Protein AF-A0A143PW27-F1 (afdb_monomer)

Secondary structure (DSSP, 8-state):
----HHHHHHHHHHHHHHHHHHHT-SSPPP-STT-B-BSTTSB-HHHHHHHHHHHHHHHHHHH------SSS-----BHHHHHHHHHHHHT-

Sequence (92 aa):
MPTTKEQCTNLVYECLDAMNELLVRDTPLGKAPDTVLIGDGGLDSLALVNFIGMLEDSLDARLHCNVVLADEDVPFATVGELVDLIHRHVAQ

Mean predicted aligned error: 5.79 Å

Nearest PDB structures (foldseek):
  6kgx-assembly1_G5  TM=3.870E-01  e=8.377E+00  Porphyridium purpureum

Structure (mmCIF, N/CA/C/O backbone):
data_AF-A0A143PW27-F1
#
_entry.id   AF-A0A143PW27-F1
#
loop_
_atom_site.group_PDB
_atom_site.id
_atom_site.type_symbol
_atom_site.label_atom_id
_atom_site.label_alt_id
_atom_site.label_comp_id
_atom_site.label_asym_id
_atom_site.label_entity_id
_atom_site.label_seq_id
_atom_site.pdbx_PDB_ins_code
_atom_site.Cartn_x
_atom_site.Cartn_y
_atom_site.Cartn_z
_atom_site.occupancy
_atom_site.B_iso_or_equiv
_atom_site.auth_seq_id
_atom_site.auth_comp_id
_atom_site.auth_asym_id
_atom_site.auth_atom_id
_atom_site.pdbx_PDB_model_num
ATOM 1 N N . MET A 1 1 ? -17.677 1.768 15.471 1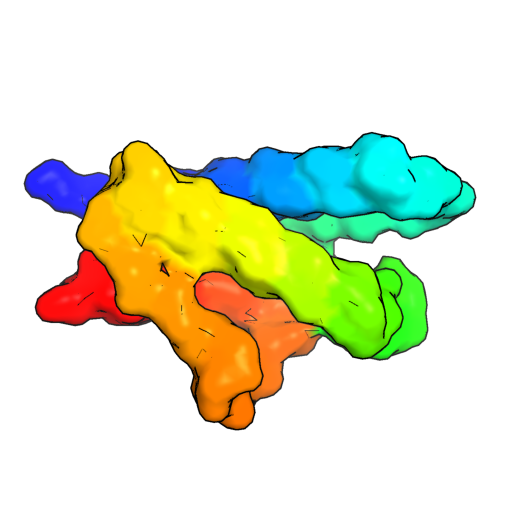.00 42.41 1 MET A N 1
ATOM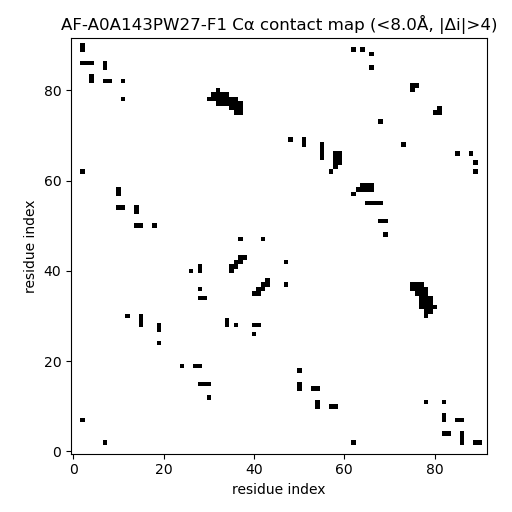 2 C CA . MET A 1 1 ? -17.814 1.855 14.000 1.00 42.41 1 MET A CA 1
ATOM 3 C C . MET A 1 1 ? -17.022 0.687 13.450 1.00 42.41 1 MET A C 1
ATOM 5 O O . MET A 1 1 ? -15.916 0.519 13.945 1.00 42.41 1 MET A O 1
ATOM 9 N N . PRO A 1 2 ? -17.561 -0.184 12.584 1.00 47.44 2 PRO A N 1
ATOM 10 C CA . PRO A 1 2 ? -16.773 -1.308 12.109 1.00 47.44 2 PRO A CA 1
ATOM 11 C C . PRO A 1 2 ? -15.704 -0.747 11.172 1.00 47.44 2 PRO A C 1
ATOM 13 O O . PRO A 1 2 ? -16.013 -0.286 10.075 1.00 47.44 2 PRO A O 1
ATOM 16 N N . THR A 1 3 ? -14.460 -0.738 11.634 1.00 57.03 3 THR A N 1
ATOM 17 C CA . THR A 1 3 ? -13.259 -0.583 10.817 1.00 57.03 3 THR A CA 1
ATOM 18 C C . THR A 1 3 ? -13.227 -1.761 9.853 1.00 57.03 3 THR A C 1
ATOM 20 O O . THR A 1 3 ? -12.723 -2.841 10.138 1.00 57.03 3 THR A O 1
ATOM 23 N N . THR A 1 4 ? -13.951 -1.605 8.747 1.00 75.06 4 THR A N 1
ATOM 24 C CA . THR A 1 4 ? -14.292 -2.723 7.870 1.00 75.06 4 THR A CA 1
ATOM 25 C C . THR A 1 4 ? -13.107 -2.959 6.946 1.00 75.06 4 THR A C 1
ATOM 27 O O . THR A 1 4 ? -12.534 -1.997 6.435 1.00 75.06 4 THR A O 1
ATOM 30 N N . LYS A 1 5 ? -12.752 -4.221 6.684 1.00 82.38 5 LYS A N 1
ATOM 31 C CA . LYS A 1 5 ? -11.718 -4.623 5.707 1.00 82.38 5 LYS A CA 1
ATOM 32 C C . LYS A 1 5 ? -11.801 -3.850 4.379 1.00 82.38 5 LYS A C 1
ATOM 34 O O . LYS A 1 5 ? -10.782 -3.561 3.762 1.00 82.38 5 LYS A O 1
ATOM 39 N N . GLU A 1 6 ? -13.006 -3.449 3.979 1.00 84.50 6 GLU A N 1
ATOM 40 C CA . GLU A 1 6 ? -13.272 -2.590 2.822 1.00 84.50 6 GLU A CA 1
ATOM 41 C C . GLU A 1 6 ? -12.595 -1.206 2.904 1.00 84.50 6 GLU A C 1
ATOM 43 O O . GLU A 1 6 ? -12.001 -0.761 1.927 1.00 84.50 6 GLU A O 1
ATOM 48 N N . GLN A 1 7 ? -12.589 -0.549 4.070 1.00 85.62 7 GLN A N 1
ATOM 49 C CA . GLN A 1 7 ? -11.887 0.727 4.259 1.00 85.62 7 GLN A CA 1
ATOM 50 C C . GLN A 1 7 ? -10.372 0.560 4.132 1.00 85.62 7 GLN A C 1
ATOM 52 O O . GLN A 1 7 ? -9.728 1.370 3.474 1.00 85.62 7 GLN A O 1
ATOM 57 N N . CYS A 1 8 ? -9.818 -0.514 4.706 1.00 86.81 8 CYS A N 1
ATOM 58 C CA . CYS A 1 8 ? -8.396 -0.839 4.561 1.00 86.81 8 CYS A CA 1
ATOM 59 C C . CYS A 1 8 ? -8.048 -1.113 3.090 1.00 86.81 8 CYS A C 1
ATOM 61 O O . CYS A 1 8 ? -7.041 -0.625 2.590 1.00 86.81 8 CYS A O 1
ATOM 63 N N . THR A 1 9 ? -8.921 -1.836 2.381 1.00 89.38 9 THR A N 1
ATOM 64 C CA . THR A 1 9 ? -8.758 -2.141 0.950 1.00 89.38 9 THR A CA 1
ATOM 65 C C . THR A 1 9 ? -8.727 -0.868 0.110 1.00 89.38 9 THR A C 1
ATOM 67 O O . THR A 1 9 ? -7.799 -0.673 -0.670 1.00 89.38 9 THR A O 1
ATOM 70 N N . ASN A 1 10 ? -9.706 0.020 0.300 1.00 89.38 10 ASN A N 1
ATOM 71 C CA . ASN A 1 10 ? -9.778 1.281 -0.437 1.00 89.38 10 ASN A CA 1
ATOM 72 C C . ASN A 1 10 ? -8.544 2.153 -0.185 1.00 89.38 10 ASN A C 1
ATOM 74 O O . ASN A 1 10 ? -7.981 2.700 -1.126 1.00 89.38 10 ASN A O 1
ATOM 78 N N . LEU A 1 11 ? -8.087 2.221 1.066 1.00 89.69 11 LEU A N 1
ATOM 79 C CA . LEU A 1 11 ? -6.931 3.024 1.452 1.00 89.69 11 LEU A CA 1
ATOM 80 C C . LEU A 1 11 ? -5.637 2.486 0.819 1.00 89.69 11 LEU A C 1
ATOM 82 O O . LEU A 1 11 ? -4.878 3.255 0.237 1.00 89.69 11 LEU A O 1
ATOM 86 N N . VAL A 1 12 ? -5.439 1.162 0.810 1.00 89.69 12 VAL A N 1
ATOM 87 C CA . VAL A 1 12 ? -4.328 0.529 0.079 1.00 89.69 12 VAL A CA 1
ATOM 88 C C . VAL A 1 12 ? -4.408 0.832 -1.420 1.00 89.69 12 VAL A C 1
ATOM 90 O O . VAL A 1 12 ? -3.394 1.160 -2.030 1.00 89.69 12 VAL A O 1
ATOM 93 N N . TYR A 1 13 ? -5.594 0.761 -2.028 1.00 91.00 13 TYR A N 1
ATOM 94 C CA . TYR A 1 13 ? -5.768 1.048 -3.456 1.00 91.00 13 TYR A CA 1
ATOM 95 C C . TYR A 1 13 ? -5.453 2.500 -3.810 1.00 91.00 13 TYR A C 1
ATOM 97 O O . TYR A 1 13 ? -4.817 2.740 -4.834 1.00 91.00 13 TYR A O 1
ATOM 105 N N . GLU A 1 14 ? -5.855 3.447 -2.965 1.00 90.88 14 GLU A N 1
ATOM 106 C CA . GLU A 1 14 ? -5.519 4.863 -3.131 1.00 90.88 14 GLU A CA 1
ATOM 107 C C . GLU A 1 14 ? -4.010 5.100 -3.023 1.00 90.88 14 GLU A C 1
ATOM 109 O O . GLU A 1 14 ? -3.442 5.799 -3.861 1.00 90.88 14 GLU A O 1
ATOM 114 N N . CYS A 1 15 ? -3.333 4.469 -2.060 1.00 89.56 15 CYS A N 1
ATOM 115 C CA . CYS A 1 15 ? -1.875 4.548 -1.968 1.00 89.56 15 CYS A CA 1
ATOM 116 C C . CYS A 1 15 ? -1.196 3.948 -3.210 1.00 89.56 15 CYS A C 1
ATOM 118 O O . CYS A 1 15 ? -0.207 4.493 -3.694 1.00 89.56 15 CYS A O 1
ATOM 120 N N . LEU A 1 16 ? -1.727 2.856 -3.771 1.00 88.62 16 LEU A N 1
ATOM 121 C CA . LEU A 1 16 ? -1.201 2.269 -5.009 1.00 88.62 16 LEU A CA 1
ATOM 122 C C . LEU A 1 16 ? -1.412 3.176 -6.228 1.00 88.62 16 LEU A C 1
ATOM 124 O O . LEU A 1 16 ? -0.509 3.275 -7.060 1.00 88.62 16 LEU A O 1
ATOM 128 N N . ASP A 1 17 ? -2.559 3.854 -6.343 1.00 88.88 17 ASP A N 1
ATOM 129 C CA . ASP A 1 17 ? -2.767 4.897 -7.363 1.00 88.88 17 ASP A CA 1
ATOM 130 C C . ASP A 1 17 ? -1.736 6.012 -7.225 1.00 88.88 17 ASP A C 1
ATOM 132 O O . ASP A 1 17 ? -1.046 6.330 -8.192 1.00 88.88 17 ASP A O 1
ATOM 136 N N . ALA A 1 18 ? -1.580 6.547 -6.0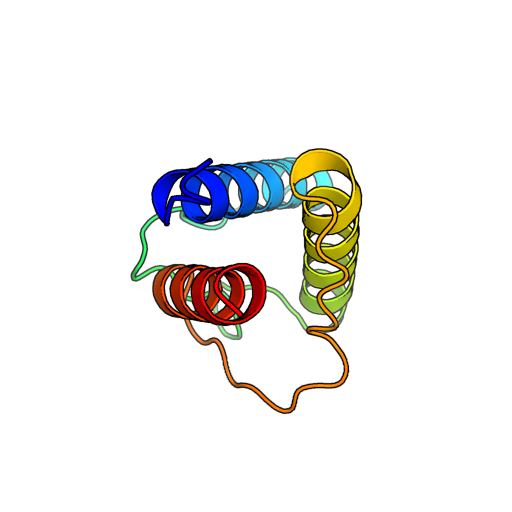15 1.00 88.44 18 ALA A N 1
ATOM 137 C CA . ALA A 1 18 ? -0.635 7.621 -5.753 1.00 88.44 18 ALA A CA 1
ATOM 138 C C . ALA A 1 18 ? 0.805 7.198 -6.086 1.00 88.44 18 ALA A C 1
ATOM 140 O O . ALA A 1 18 ? 1.554 7.970 -6.681 1.00 88.44 18 ALA A O 1
ATOM 141 N N . MET A 1 19 ? 1.193 5.954 -5.789 1.00 87.00 19 MET A N 1
ATOM 142 C CA . MET A 1 19 ? 2.493 5.412 -6.197 1.00 87.00 19 MET A CA 1
ATOM 143 C C . MET A 1 19 ? 2.635 5.298 -7.716 1.00 87.00 19 MET A C 1
ATOM 145 O O . MET A 1 19 ? 3.705 5.595 -8.247 1.00 87.00 19 MET A O 1
ATOM 149 N N . ASN A 1 20 ? 1.586 4.880 -8.424 1.00 87.19 20 ASN A N 1
ATOM 150 C CA . ASN A 1 20 ? 1.600 4.811 -9.885 1.00 87.19 20 ASN A CA 1
ATOM 151 C C . ASN A 1 20 ? 1.743 6.199 -10.523 1.00 87.19 20 ASN A C 1
ATOM 153 O O . ASN A 1 20 ? 2.478 6.337 -11.502 1.00 87.19 20 ASN A O 1
ATOM 157 N N . GLU A 1 21 ? 1.099 7.220 -9.953 1.00 86.19 21 GLU A N 1
ATOM 158 C CA . GLU A 1 21 ? 1.252 8.614 -10.380 1.00 86.19 21 GLU A CA 1
ATOM 159 C C . GLU A 1 21 ? 2.650 9.165 -10.060 1.00 86.19 21 GLU A C 1
ATOM 161 O O . GLU A 1 21 ? 3.266 9.806 -10.911 1.00 86.19 21 GLU A O 1
ATOM 166 N N . LEU A 1 22 ? 3.182 8.884 -8.865 1.00 82.19 22 LEU A N 1
ATOM 167 C CA . LEU A 1 22 ? 4.494 9.372 -8.421 1.00 82.19 22 LEU A CA 1
ATOM 168 C C . LEU A 1 22 ? 5.660 8.741 -9.182 1.00 82.19 22 LEU A C 1
ATOM 170 O O . LEU A 1 22 ? 6.626 9.427 -9.514 1.00 82.19 22 LEU A O 1
ATOM 174 N N . LEU A 1 23 ? 5.603 7.433 -9.426 1.00 78.31 23 LEU A N 1
ATOM 175 C CA . LEU A 1 23 ? 6.702 6.693 -10.042 1.00 78.31 23 LEU A CA 1
ATOM 176 C C . LEU A 1 23 ? 6.682 6.750 -11.575 1.00 78.31 23 LEU A C 1
ATOM 178 O O . LEU A 1 23 ? 7.633 6.267 -12.184 1.00 78.31 23 LEU A O 1
ATOM 182 N N . VAL A 1 24 ? 5.623 7.305 -12.189 1.00 75.19 24 VAL A N 1
ATOM 183 C CA . VAL A 1 24 ? 5.421 7.378 -13.652 1.00 75.19 24 VAL A CA 1
ATOM 184 C C . VAL A 1 24 ? 5.825 6.059 -14.319 1.00 75.19 24 VAL A C 1
ATOM 186 O O . VAL A 1 24 ? 6.655 6.008 -15.226 1.00 75.19 24 VAL A O 1
ATOM 189 N N . ARG A 1 25 ? 5.313 4.946 -13.787 1.00 69.31 25 ARG A N 1
ATOM 190 C CA . ARG A 1 25 ? 5.760 3.619 -14.215 1.00 69.31 25 ARG A CA 1
ATOM 191 C C . ARG A 1 25 ? 5.231 3.314 -15.609 1.00 69.31 25 ARG A C 1
ATOM 193 O O . ARG A 1 25 ? 4.028 3.394 -15.836 1.00 69.31 25 ARG A O 1
ATOM 200 N N . ASP A 1 26 ? 6.107 2.824 -16.487 1.00 66.44 2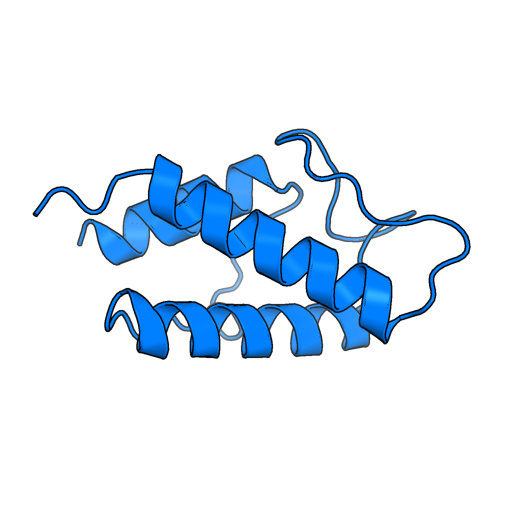6 ASP A N 1
ATOM 201 C CA . ASP A 1 26 ? 5.705 2.206 -17.761 1.00 66.44 26 ASP A CA 1
ATOM 202 C C . ASP A 1 26 ? 4.721 1.044 -17.546 1.00 66.44 26 ASP A C 1
ATOM 204 O O . ASP A 1 26 ? 3.872 0.763 -18.388 1.00 66.44 26 ASP A O 1
ATOM 208 N 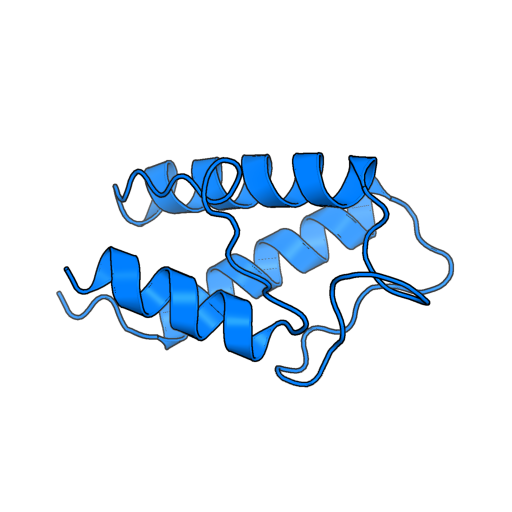N . THR A 1 27 ? 4.817 0.362 -16.398 1.00 72.12 27 THR A N 1
ATOM 209 C CA . THR A 1 27 ? 3.859 -0.664 -15.970 1.00 72.12 27 THR A CA 1
ATOM 210 C C . THR A 1 27 ? 3.327 -0.332 -14.575 1.00 72.12 27 THR A C 1
ATOM 212 O O . THR A 1 27 ? 4.069 -0.494 -13.597 1.00 72.12 27 THR A O 1
ATOM 215 N N . PRO A 1 28 ? 2.076 0.148 -14.459 1.00 78.88 28 PRO A N 1
ATOM 216 C CA . PRO A 1 28 ? 1.474 0.464 -13.171 1.00 78.88 28 PRO A CA 1
ATOM 217 C C . PRO A 1 28 ? 1.235 -0.802 -12.341 1.00 78.88 28 PRO A C 1
ATOM 219 O O . PRO A 1 28 ? 0.931 -1.871 -12.875 1.00 78.88 28 PRO A O 1
ATOM 222 N N . LEU A 1 29 ? 1.345 -0.666 -11.021 1.00 82.75 29 LEU A N 1
ATOM 223 C CA . LEU A 1 29 ? 0.969 -1.696 -10.060 1.00 82.75 29 LEU A CA 1
ATOM 224 C C . LEU A 1 29 ? -0.524 -1.994 -10.182 1.00 82.75 29 LEU A C 1
ATOM 226 O O . LEU A 1 29 ? -1.363 -1.087 -10.178 1.00 82.75 29 LEU A O 1
ATOM 230 N N . GLY A 1 30 ? -0.847 -3.282 -10.263 1.00 82.81 30 GLY A N 1
ATOM 231 C CA . GLY A 1 30 ? -2.218 -3.757 -10.156 1.00 82.81 30 GLY A CA 1
ATOM 232 C C . GLY A 1 30 ? -2.804 -3.488 -8.768 1.00 82.81 30 GLY A C 1
ATOM 233 O O . GLY A 1 30 ? -2.097 -3.414 -7.766 1.00 82.81 30 GLY A O 1
ATOM 234 N N . LYS A 1 31 ? -4.130 -3.369 -8.708 1.00 84.25 31 LYS A N 1
ATOM 235 C CA . LYS A 1 31 ? -4.884 -3.262 -7.446 1.00 84.25 31 LYS A CA 1
ATOM 236 C C . LYS A 1 31 ? -5.547 -4.584 -7.061 1.00 84.25 31 LYS A C 1
ATOM 238 O O . LYS A 1 31 ? -6.267 -4.656 -6.076 1.00 84.25 31 LYS A O 1
ATOM 243 N N . ALA A 1 32 ? -5.355 -5.645 -7.845 1.00 85.00 32 ALA A N 1
ATOM 244 C CA . ALA A 1 32 ? -5.948 -6.937 -7.520 1.00 85.00 32 ALA A CA 1
ATOM 245 C C . ALA A 1 32 ? -5.317 -7.485 -6.227 1.00 85.00 32 ALA A C 1
ATOM 247 O O . ALA A 1 32 ? -4.115 -7.294 -6.043 1.00 85.00 32 ALA A O 1
ATOM 248 N N . PRO A 1 33 ? -6.074 -8.170 -5.355 1.00 84.62 33 PRO A N 1
ATOM 249 C CA . PRO A 1 33 ? -5.537 -8.755 -4.125 1.00 84.62 33 PRO A CA 1
ATOM 250 C C . PRO A 1 33 ? -4.366 -9.713 -4.388 1.00 84.62 33 PRO A C 1
ATOM 252 O O . PRO A 1 33 ? -3.431 -9.742 -3.600 1.00 84.62 33 PRO A O 1
ATOM 255 N N . ASP A 1 34 ? -4.362 -10.410 -5.525 1.00 85.00 34 ASP A N 1
ATOM 256 C CA . ASP A 1 34 ? -3.276 -11.298 -5.963 1.00 85.00 34 ASP A CA 1
ATOM 257 C C . ASP A 1 34 ? -2.076 -10.556 -6.587 1.00 85.00 34 ASP A C 1
ATOM 259 O O . ASP A 1 34 ? -1.130 -11.181 -7.066 1.00 85.00 34 ASP A O 1
ATOM 263 N N . THR A 1 35 ? -2.112 -9.219 -6.638 1.00 86.56 35 THR A N 1
ATOM 264 C CA . THR A 1 35 ? -1.030 -8.422 -7.225 1.00 86.56 35 THR A CA 1
ATOM 265 C C . THR A 1 35 ? 0.181 -8.470 -6.314 1.00 86.56 35 THR A C 1
ATOM 267 O O . THR A 1 35 ? 0.084 -8.138 -5.133 1.00 86.56 35 THR A O 1
ATOM 270 N N . VAL A 1 36 ? 1.327 -8.824 -6.890 1.00 84.81 36 VAL A N 1
ATOM 271 C CA . VAL A 1 36 ? 2.614 -8.839 -6.201 1.00 84.81 36 VAL A CA 1
ATOM 272 C C . VAL A 1 36 ? 3.108 -7.407 -5.999 1.00 84.81 36 VAL A C 1
ATOM 274 O O . VAL A 1 36 ? 3.241 -6.646 -6.957 1.00 84.81 36 VAL A O 1
ATOM 277 N N . LEU A 1 37 ? 3.374 -7.045 -4.743 1.00 81.81 37 LEU A N 1
ATOM 278 C CA . LEU A 1 37 ? 3.851 -5.716 -4.354 1.00 81.81 37 LEU A CA 1
ATOM 279 C C . LEU A 1 37 ? 5.364 -5.647 -4.169 1.00 81.81 37 LEU A C 1
ATOM 281 O O . LEU A 1 37 ? 5.903 -4.550 -4.227 1.00 81.81 37 LEU A O 1
ATOM 285 N N . ILE A 1 38 ? 6.053 -6.771 -3.969 1.00 80.12 38 ILE A N 1
ATOM 286 C CA . ILE A 1 38 ? 7.499 -6.810 -3.706 1.00 80.12 38 ILE A CA 1
ATOM 287 C C . ILE A 1 38 ? 8.193 -7.683 -4.757 1.00 80.12 38 ILE A C 1
ATOM 289 O O . ILE A 1 38 ? 7.773 -8.812 -4.999 1.00 80.12 38 ILE A O 1
ATOM 293 N N . GLY A 1 39 ? 9.290 -7.191 -5.341 1.00 71.69 39 GLY A N 1
ATOM 294 C CA . GLY A 1 39 ? 10.128 -7.962 -6.268 1.00 71.69 39 GLY A CA 1
ATOM 295 C C . GLY A 1 39 ? 9.839 -7.690 -7.746 1.00 71.69 39 GLY A C 1
ATOM 296 O O . GLY A 1 39 ? 9.521 -6.563 -8.117 1.00 71.69 39 GLY A O 1
ATOM 297 N N . ASP A 1 40 ? 10.002 -8.704 -8.601 1.00 66.38 40 ASP A N 1
ATOM 298 C CA . ASP A 1 40 ? 9.989 -8.550 -10.064 1.00 66.38 40 ASP A CA 1
ATOM 299 C C . ASP A 1 40 ? 8.611 -8.070 -10.567 1.00 66.38 40 ASP A C 1
ATOM 301 O O . ASP A 1 40 ? 7.613 -8.787 -10.489 1.00 66.38 40 ASP A O 1
ATOM 305 N N . GLY A 1 41 ? 8.547 -6.810 -11.016 1.00 68.38 41 GLY A N 1
ATOM 306 C CA . GLY A 1 41 ? 7.305 -6.122 -11.398 1.00 68.38 41 GLY A CA 1
ATOM 307 C C . GLY A 1 41 ? 6.587 -5.371 -10.261 1.00 68.38 41 GLY A C 1
ATOM 308 O O . GLY A 1 41 ? 5.636 -4.637 -10.534 1.00 68.38 41 GLY A O 1
ATOM 309 N N . GLY A 1 42 ? 7.058 -5.485 -9.016 1.00 78.25 42 GLY A N 1
ATOM 310 C CA . GLY A 1 42 ? 6.531 -4.829 -7.812 1.00 78.25 42 GLY A CA 1
ATOM 311 C C . GLY A 1 42 ? 7.225 -3.505 -7.459 1.00 78.25 42 GLY A C 1
ATOM 312 O O . GLY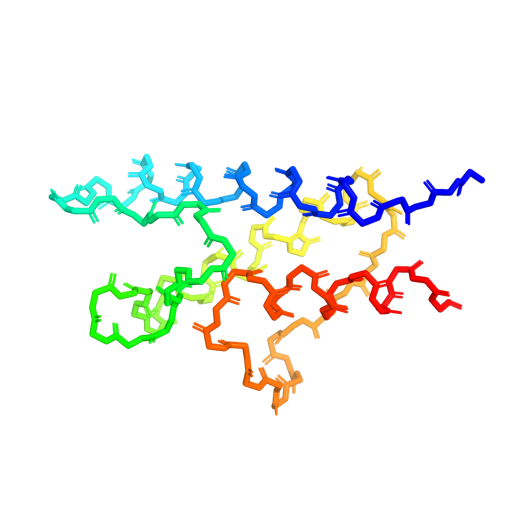 A 1 42 ? 7.706 -2.786 -8.334 1.00 78.25 42 GLY A O 1
ATOM 313 N N . LEU A 1 43 ? 7.217 -3.140 -6.178 1.00 81.38 43 LEU A N 1
ATOM 314 C CA . LEU A 1 43 ? 7.942 -2.013 -5.590 1.00 81.38 43 LEU A CA 1
ATOM 315 C C . LEU A 1 43 ? 9.391 -2.426 -5.294 1.00 81.38 43 LEU A C 1
ATOM 317 O O . LEU A 1 43 ? 9.636 -3.420 -4.607 1.00 81.38 43 LEU A O 1
ATOM 321 N N . ASP A 1 44 ? 10.348 -1.627 -5.766 1.00 80.62 44 ASP A N 1
ATOM 322 C CA . ASP A 1 44 ? 11.741 -1.694 -5.316 1.00 80.62 44 ASP A CA 1
ATOM 323 C C . ASP A 1 44 ? 11.870 -1.251 -3.853 1.00 80.62 44 ASP A C 1
ATOM 325 O O . ASP A 1 44 ? 10.996 -0.570 -3.326 1.00 80.62 44 ASP A O 1
ATOM 329 N N . SER A 1 45 ? 12.994 -1.552 -3.200 1.00 80.25 45 SER A N 1
ATOM 330 C CA . SER A 1 45 ? 13.226 -1.222 -1.782 1.00 80.25 45 SER A CA 1
ATOM 331 C C . SER A 1 45 ? 12.952 0.246 -1.422 1.00 80.25 45 SER A C 1
ATOM 333 O O . SER A 1 45 ? 12.345 0.522 -0.392 1.00 80.25 45 SER A O 1
ATOM 335 N N . LEU A 1 46 ? 13.335 1.198 -2.279 1.00 82.75 46 LEU A N 1
ATOM 336 C CA . LEU A 1 46 ? 13.055 2.622 -2.061 1.00 82.75 46 LEU A CA 1
ATOM 337 C C . LEU A 1 46 ? 11.571 2.966 -2.262 1.00 82.75 46 LEU A C 1
ATOM 339 O O . LEU A 1 46 ? 10.991 3.728 -1.490 1.00 82.75 46 LEU A O 1
ATOM 343 N N . ALA A 1 47 ? 10.953 2.404 -3.301 1.00 82.62 47 ALA A N 1
ATOM 344 C CA . ALA A 1 47 ? 9.538 2.603 -3.585 1.00 82.62 47 ALA A CA 1
ATOM 345 C C . ALA A 1 47 ? 8.657 1.985 -2.489 1.00 82.62 47 ALA A C 1
ATOM 347 O O . ALA A 1 47 ? 7.629 2.556 -2.140 1.00 82.62 47 ALA A O 1
ATOM 348 N N . LEU A 1 48 ? 9.096 0.866 -1.914 1.00 83.44 48 LEU A N 1
ATOM 349 C CA . LEU A 1 48 ? 8.463 0.191 -0.792 1.00 83.44 48 LEU A CA 1
ATOM 350 C C . LEU A 1 48 ? 8.464 1.072 0.457 1.00 83.44 48 LEU A C 1
ATOM 352 O O . LEU A 1 48 ? 7.413 1.252 1.056 1.00 83.44 48 LEU A O 1
ATOM 356 N N . VAL A 1 49 ? 9.602 1.679 0.808 1.00 84.56 49 VAL A N 1
ATOM 357 C CA . VAL A 1 49 ? 9.686 2.612 1.948 1.00 84.56 49 VAL A CA 1
ATOM 358 C C . VAL A 1 49 ? 8.765 3.819 1.745 1.00 84.56 49 VAL A C 1
ATOM 360 O O . VAL A 1 49 ? 8.043 4.196 2.665 1.00 84.56 49 VAL A O 1
ATOM 363 N N . ASN A 1 50 ? 8.736 4.395 0.538 1.00 86.00 50 ASN A N 1
ATOM 364 C CA . ASN A 1 50 ? 7.831 5.507 0.224 1.00 86.00 50 ASN A CA 1
ATOM 365 C C . ASN A 1 50 ? 6.355 5.100 0.327 1.00 86.00 50 ASN A C 1
ATOM 367 O O . ASN A 1 50 ? 5.546 5.842 0.881 1.00 86.00 50 ASN A O 1
ATOM 371 N N . PHE A 1 51 ? 6.009 3.922 -0.194 1.00 87.31 51 PHE A N 1
ATOM 372 C CA . PHE A 1 51 ? 4.655 3.387 -0.125 1.00 87.31 51 PHE A CA 1
ATOM 373 C C . PHE A 1 51 ? 4.227 3.111 1.318 1.00 87.31 51 PHE A C 1
ATOM 375 O O . PHE A 1 51 ? 3.136 3.516 1.707 1.00 87.31 51 PHE A O 1
ATOM 382 N N . ILE A 1 52 ? 5.094 2.480 2.116 1.00 87.19 52 ILE A N 1
ATOM 383 C CA . ILE A 1 52 ? 4.853 2.226 3.539 1.00 87.19 52 ILE A CA 1
ATOM 384 C C . ILE A 1 52 ? 4.593 3.544 4.270 1.00 87.19 52 ILE A C 1
ATOM 386 O O . ILE A 1 52 ? 3.543 3.680 4.885 1.00 87.19 52 ILE A O 1
ATOM 390 N N . GLY A 1 53 ? 5.470 4.543 4.134 1.00 88.44 53 GLY A N 1
ATOM 391 C CA . GLY A 1 53 ? 5.283 5.824 4.822 1.00 88.44 53 GLY A CA 1
ATOM 392 C C . GLY A 1 53 ? 3.989 6.543 4.420 1.00 88.44 53 GLY A C 1
ATOM 393 O O . GLY A 1 53 ? 3.297 7.095 5.270 1.00 88.44 53 GLY A O 1
ATOM 394 N N . MET A 1 54 ? 3.614 6.497 3.136 1.00 89.56 54 MET A N 1
ATOM 395 C CA . MET A 1 54 ? 2.340 7.056 2.660 1.00 89.56 54 MET A CA 1
ATOM 396 C C . MET A 1 54 ? 1.127 6.325 3.247 1.00 89.56 54 MET A C 1
ATOM 398 O O . MET A 1 54 ? 0.109 6.945 3.570 1.00 89.56 54 MET A O 1
ATOM 402 N N . LEU A 1 55 ? 1.219 5.003 3.342 1.00 88.94 55 LEU A N 1
ATOM 403 C CA . LEU A 1 55 ? 0.166 4.153 3.867 1.00 88.94 55 LEU A CA 1
ATOM 404 C C . LEU A 1 55 ? -0.018 4.371 5.371 1.00 88.94 55 LEU A C 1
ATOM 406 O O . LEU A 1 55 ? -1.149 4.544 5.812 1.00 88.94 55 LEU A O 1
ATOM 410 N N . GLU A 1 56 ? 1.070 4.428 6.137 1.00 89.25 56 GLU A N 1
ATOM 411 C CA . GLU A 1 56 ? 1.063 4.739 7.573 1.00 89.25 56 GLU A CA 1
ATOM 412 C C . GLU A 1 56 ? 0.449 6.118 7.848 1.00 89.25 56 GLU A C 1
ATOM 414 O O . GLU A 1 56 ? -0.458 6.228 8.672 1.00 89.25 56 GLU A O 1
ATOM 419 N N . ASP A 1 57 ? 0.864 7.149 7.103 1.00 90.25 57 ASP A N 1
ATOM 420 C CA . ASP A 1 57 ? 0.296 8.501 7.204 1.00 90.25 57 ASP A CA 1
ATOM 421 C C . ASP A 1 57 ? -1.208 8.505 6.890 1.00 90.25 57 ASP A C 1
ATOM 423 O O . ASP A 1 57 ? -2.013 9.077 7.626 1.00 90.25 57 ASP A O 1
ATOM 427 N N . SER A 1 58 ? -1.622 7.777 5.850 1.00 89.44 58 SER A N 1
ATOM 428 C CA . SER A 1 58 ? -3.033 7.659 5.472 1.00 89.44 58 SER A CA 1
ATOM 429 C C . SER A 1 58 ? -3.863 6.912 6.525 1.00 89.44 58 SER A C 1
ATOM 431 O O . SER A 1 58 ? -5.016 7.281 6.775 1.00 89.44 58 SER A O 1
ATOM 433 N N . LEU A 1 59 ? -3.302 5.872 7.148 1.00 87.25 59 LEU A N 1
ATOM 434 C CA . LEU A 1 59 ? -3.937 5.113 8.229 1.00 87.25 59 LEU A CA 1
ATOM 435 C C . LEU A 1 59 ? -4.082 5.959 9.497 1.00 87.25 59 LEU A C 1
ATOM 437 O O . LEU A 1 59 ? -5.155 5.957 10.104 1.00 87.25 59 LEU A O 1
ATOM 441 N N . ASP A 1 60 ? -3.063 6.729 9.864 1.00 88.12 60 ASP A N 1
ATOM 442 C CA . ASP A 1 60 ? -3.125 7.653 10.999 1.00 88.12 60 ASP A CA 1
ATOM 443 C C . ASP A 1 60 ? -4.141 8.779 10.740 1.00 88.12 60 ASP A C 1
ATOM 445 O O . ASP A 1 60 ? -5.032 9.030 11.556 1.00 88.12 60 ASP A O 1
ATOM 449 N N . ALA A 1 61 ? -4.108 9.378 9.548 1.00 87.88 61 ALA A N 1
ATOM 450 C CA . ALA A 1 61 ? -4.986 10.485 9.183 1.00 87.88 61 ALA A CA 1
ATOM 451 C C . ALA A 1 61 ? -6.467 10.085 9.074 1.00 87.88 61 ALA A C 1
ATOM 453 O O . ALA A 1 61 ? -7.344 10.881 9.418 1.00 87.88 61 ALA A O 1
ATOM 454 N N . ARG A 1 62 ? -6.771 8.881 8.565 1.00 85.88 62 ARG A N 1
ATOM 455 C CA . ARG A 1 62 ? -8.160 8.453 8.295 1.00 85.88 62 ARG A CA 1
ATOM 456 C C . ARG A 1 62 ? -8.735 7.494 9.324 1.00 85.88 62 ARG A C 1
ATOM 458 O O . ARG A 1 62 ? -9.943 7.526 9.556 1.00 85.88 62 ARG A O 1
ATOM 465 N N . LEU A 1 63 ? -7.908 6.620 9.889 1.00 82.06 63 LEU A N 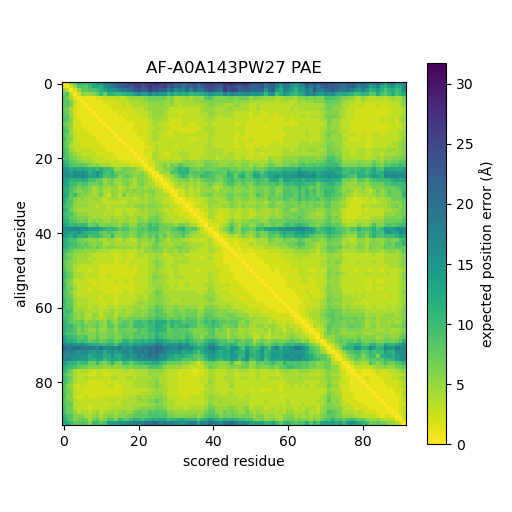1
ATOM 466 C CA . LEU A 1 63 ? -8.335 5.598 10.845 1.00 82.06 63 LEU A CA 1
ATOM 467 C C . LEU A 1 63 ? -7.833 5.875 12.266 1.00 82.06 63 LEU A C 1
ATOM 469 O O . LEU A 1 63 ? -8.261 5.176 13.179 1.00 82.06 63 LEU A O 1
ATOM 473 N N . HIS A 1 64 ? -6.983 6.892 12.472 1.00 82.25 64 HIS A N 1
ATOM 474 C CA . HIS A 1 64 ? -6.328 7.167 13.757 1.00 82.25 64 HIS A CA 1
ATOM 475 C C . HIS A 1 64 ? -5.586 5.944 14.316 1.00 82.25 64 HIS A C 1
ATOM 477 O O . HIS A 1 64 ? -5.477 5.767 15.530 1.00 82.25 64 HIS A O 1
ATOM 483 N N . CYS A 1 65 ? -5.085 5.097 13.413 1.00 80.50 65 CYS A N 1
ATOM 484 C CA . CYS A 1 65 ? -4.300 3.917 13.739 1.00 80.50 65 CYS A CA 1
ATOM 485 C C . CYS A 1 65 ? -2.844 4.165 13.369 1.00 80.50 65 CYS A C 1
ATOM 487 O O . CYS A 1 65 ? -2.498 4.228 12.191 1.00 80.50 65 CYS A O 1
ATOM 489 N N . ASN A 1 66 ? -1.994 4.239 14.391 1.00 78.00 66 ASN A N 1
ATOM 490 C CA . ASN A 1 66 ? -0.553 4.313 14.219 1.00 78.00 66 ASN A CA 1
ATOM 491 C C . ASN A 1 66 ? -0.001 2.897 13.992 1.00 78.00 66 ASN A C 1
ATOM 493 O O . ASN A 1 66 ? 0.314 2.171 14.935 1.00 78.00 66 ASN A O 1
ATOM 497 N N . VAL A 1 67 ? 0.006 2.478 12.731 1.00 78.06 67 VAL A N 1
ATOM 498 C CA . VAL A 1 67 ? 0.580 1.205 12.284 1.00 78.06 67 VAL A CA 1
ATOM 499 C C . VAL A 1 67 ? 2.037 1.464 11.916 1.00 78.06 67 VAL A C 1
ATOM 501 O O . VAL A 1 67 ? 2.309 2.416 11.195 1.00 78.06 67 VAL A O 1
ATOM 504 N N . VAL A 1 68 ? 2.958 0.624 12.391 1.00 79.12 68 VAL A N 1
ATOM 505 C CA . VAL A 1 68 ? 4.376 0.670 12.003 1.00 79.12 68 VAL A CA 1
ATOM 506 C C . VAL A 1 68 ? 4.686 -0.580 11.185 1.00 79.12 68 VAL A C 1
ATOM 508 O O . VAL A 1 68 ? 4.936 -1.646 11.738 1.00 79.12 68 VAL A O 1
ATOM 511 N N . LEU A 1 69 ? 4.627 -0.459 9.861 1.00 77.25 69 LEU A N 1
ATOM 512 C CA . LEU A 1 69 ? 4.883 -1.542 8.904 1.00 77.25 69 LEU A CA 1
ATOM 513 C C . LEU A 1 69 ? 6.375 -1.692 8.589 1.00 77.25 69 LEU A C 1
ATOM 515 O O . LEU A 1 69 ? 6.797 -2.744 8.124 1.00 77.25 69 LEU A O 1
ATOM 519 N N . ALA A 1 70 ? 7.169 -0.639 8.806 1.00 71.12 70 ALA A N 1
ATOM 520 C CA . ALA A 1 70 ? 8.593 -0.627 8.467 1.00 71.12 70 ALA A CA 1
ATOM 521 C C . ALA A 1 70 ? 9.485 -1.435 9.434 1.00 71.12 70 ALA A C 1
ATOM 523 O O . ALA A 1 70 ? 10.574 -1.850 9.043 1.00 71.12 70 ALA A O 1
ATOM 524 N N . ASP A 1 71 ? 9.054 -1.618 10.686 1.00 64.75 71 ASP A N 1
ATOM 525 C CA . ASP A 1 71 ? 9.811 -2.333 11.733 1.00 64.75 71 ASP A CA 1
ATOM 526 C C . ASP A 1 71 ? 9.414 -3.814 11.824 1.00 64.75 71 ASP A C 1
ATOM 528 O O . ASP A 1 71 ? 10.182 -4.674 12.256 1.00 64.75 71 ASP A O 1
ATOM 532 N N . GLU A 1 72 ? 8.201 -4.122 11.376 1.00 56.53 72 GLU A N 1
ATOM 533 C CA . GLU A 1 72 ? 7.671 -5.466 11.359 1.00 56.53 72 GLU A CA 1
ATOM 534 C C . GLU A 1 72 ? 8.297 -6.257 10.198 1.00 56.53 72 GLU A C 1
ATOM 536 O O . GLU A 1 72 ? 8.094 -5.938 9.029 1.00 56.53 72 GLU A O 1
ATOM 541 N N . ASP A 1 73 ? 9.060 -7.312 10.522 1.00 57.44 73 ASP A N 1
ATOM 542 C CA . ASP A 1 73 ? 9.596 -8.338 9.601 1.00 57.44 73 ASP A CA 1
ATOM 543 C C . ASP A 1 73 ? 8.444 -9.169 9.000 1.00 57.44 73 ASP A C 1
ATOM 545 O O . ASP A 1 73 ? 8.396 -10.396 9.081 1.00 57.44 73 ASP A O 1
ATOM 549 N N . VAL A 1 74 ? 7.413 -8.494 8.497 1.00 57.09 74 VAL A N 1
ATOM 550 C CA . VAL A 1 74 ? 6.177 -9.111 8.054 1.00 57.09 74 VAL A CA 1
ATOM 551 C C . VAL A 1 74 ? 6.190 -9.105 6.533 1.00 57.09 74 VAL A C 1
ATOM 553 O O . VAL A 1 74 ? 6.044 -8.055 5.903 1.00 57.09 74 VAL A O 1
ATOM 556 N N . PRO A 1 75 ? 6.387 -10.279 5.911 1.00 63.59 75 PRO A N 1
ATOM 557 C CA . PRO A 1 75 ? 6.452 -10.388 4.470 1.00 63.59 75 PRO A CA 1
ATOM 558 C C . PRO A 1 75 ? 5.034 -10.270 3.912 1.00 63.59 75 PRO A C 1
ATOM 560 O O . PRO A 1 75 ? 4.296 -11.250 3.860 1.00 63.59 75 PRO A O 1
ATOM 563 N N . PHE A 1 76 ? 4.632 -9.073 3.494 1.00 77.19 76 PHE A N 1
ATOM 564 C CA . PHE A 1 76 ? 3.495 -8.929 2.592 1.00 77.19 76 PHE A CA 1
ATOM 565 C C . PHE A 1 76 ? 4.010 -9.093 1.159 1.00 77.19 76 PHE A C 1
ATOM 567 O O . PHE A 1 76 ? 4.746 -8.254 0.648 1.00 77.19 76 PHE A O 1
ATOM 574 N N . ALA A 1 77 ? 3.667 -10.194 0.493 1.00 79.88 77 ALA A N 1
ATOM 575 C CA . ALA A 1 77 ? 4.042 -10.389 -0.906 1.00 79.88 77 ALA A CA 1
ATOM 576 C C . ALA A 1 77 ? 3.008 -9.757 -1.846 1.00 79.88 77 ALA A C 1
ATOM 578 O O . ALA A 1 77 ? 3.353 -9.314 -2.945 1.00 79.88 77 ALA A O 1
ATOM 579 N N . THR A 1 78 ? 1.745 -9.694 -1.410 1.00 87.75 78 THR A N 1
ATOM 580 C CA . THR A 1 78 ? 0.615 -9.256 -2.236 1.00 87.75 78 THR A CA 1
ATOM 581 C C . THR A 1 78 ? -0.252 -8.179 -1.584 1.00 87.75 78 THR A C 1
ATOM 583 O O . THR A 1 78 ? -0.225 -7.967 -0.370 1.00 87.75 78 THR A O 1
ATOM 586 N N . VAL A 1 79 ? -1.067 -7.507 -2.402 1.00 88.56 79 VAL A N 1
ATOM 587 C CA . VAL A 1 79 ? -2.045 -6.503 -1.945 1.00 88.56 79 VAL A CA 1
ATOM 588 C C . VAL A 1 79 ? -3.024 -7.086 -0.924 1.00 88.56 79 VAL A C 1
ATOM 590 O O . VAL A 1 79 ? -3.349 -6.430 0.063 1.00 88.56 79 VAL A O 1
ATOM 593 N N . GLY A 1 80 ? -3.490 -8.319 -1.135 1.00 87.88 80 GLY A N 1
ATOM 594 C CA . GLY A 1 80 ? -4.416 -8.991 -0.225 1.00 87.88 80 GLY A CA 1
ATOM 595 C C . GLY A 1 80 ? -3.811 -9.214 1.159 1.00 87.88 80 GLY A C 1
ATOM 596 O O . GLY A 1 80 ? -4.447 -8.894 2.162 1.00 87.88 80 GLY A O 1
ATOM 597 N N . GLU A 1 81 ? -2.562 -9.683 1.213 1.00 88.50 81 GLU A N 1
ATOM 598 C CA . GLU A 1 81 ? -1.843 -9.887 2.477 1.00 88.50 81 GLU A CA 1
ATOM 599 C C . GLU A 1 81 ? -1.642 -8.581 3.242 1.00 88.50 81 GLU A C 1
ATOM 601 O O . GLU A 1 81 ? -1.850 -8.546 4.454 1.00 88.50 81 GLU A O 1
ATOM 606 N N . LEU A 1 82 ? -1.311 -7.499 2.535 1.00 87.94 82 LEU A N 1
ATOM 607 C CA . LEU A 1 82 ? -1.178 -6.175 3.133 1.00 87.94 82 LEU A CA 1
ATOM 608 C C . LEU A 1 82 ? -2.503 -5.688 3.739 1.00 87.94 82 LEU A C 1
ATOM 610 O O . 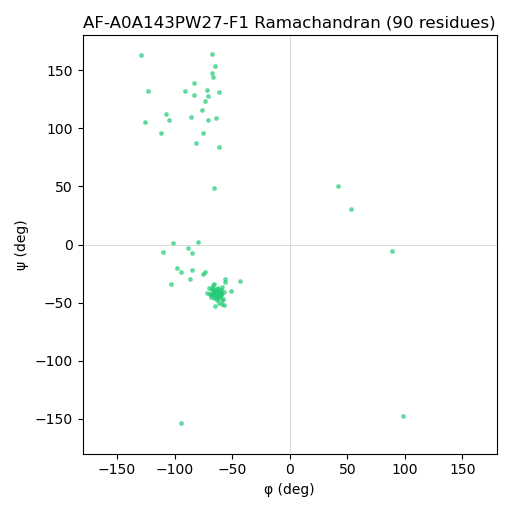LEU A 1 82 ? -2.532 -5.217 4.874 1.00 87.94 82 LEU A O 1
ATOM 614 N N .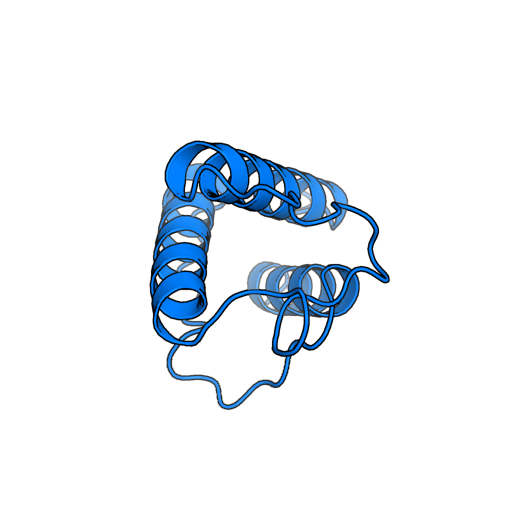 VAL A 1 83 ? -3.616 -5.831 3.015 1.00 89.25 83 VAL A N 1
ATOM 615 C CA . VAL A 1 83 ? -4.948 -5.458 3.518 1.00 89.25 83 VAL A CA 1
ATOM 616 C C . VAL A 1 83 ? -5.317 -6.266 4.761 1.00 89.25 83 VAL A C 1
ATOM 618 O O . VAL A 1 83 ? -5.841 -5.704 5.723 1.00 89.25 83 VAL A O 1
ATOM 621 N N . ASP A 1 84 ? -5.062 -7.575 4.754 1.00 87.44 84 ASP A N 1
ATOM 622 C CA . ASP A 1 84 ? -5.339 -8.443 5.900 1.00 87.44 84 ASP A CA 1
ATOM 623 C C . ASP A 1 84 ? -4.458 -8.114 7.114 1.00 87.44 84 ASP A C 1
ATOM 625 O O . ASP A 1 84 ? -4.934 -8.190 8.251 1.00 87.44 84 ASP A O 1
ATOM 629 N N . LEU A 1 85 ? -3.207 -7.710 6.889 1.00 85.94 85 LEU A N 1
ATOM 630 C CA . LEU A 1 85 ? -2.291 -7.248 7.930 1.00 85.94 85 LEU A CA 1
ATOM 631 C C . LEU A 1 85 ? -2.794 -5.955 8.575 1.00 85.94 85 LEU A C 1
ATOM 633 O O . LEU A 1 85 ? -2.985 -5.917 9.789 1.00 85.94 85 LEU A O 1
ATOM 637 N N . ILE A 1 86 ? -3.098 -4.932 7.773 1.00 85.69 86 ILE A N 1
ATOM 638 C CA . ILE A 1 86 ? -3.633 -3.657 8.274 1.00 85.69 86 ILE A CA 1
ATOM 639 C C . ILE A 1 86 ? -4.932 -3.895 9.038 1.00 85.69 86 ILE A C 1
ATOM 641 O O . ILE A 1 86 ? -5.104 -3.398 10.146 1.00 85.69 86 ILE A O 1
ATOM 645 N N . HIS A 1 87 ? -5.846 -4.683 8.469 1.00 86.25 87 HIS A N 1
ATOM 646 C CA . HIS A 1 87 ? -7.114 -4.990 9.117 1.00 86.25 87 HIS A CA 1
ATOM 647 C C . HIS A 1 87 ? -6.910 -5.670 10.476 1.00 86.25 87 HIS A C 1
ATOM 649 O O . HIS A 1 87 ? -7.662 -5.395 11.407 1.00 86.25 87 HIS A O 1
ATOM 655 N N . ARG A 1 88 ? -5.892 -6.529 10.619 1.00 82.56 88 ARG A N 1
ATOM 656 C CA . ARG A 1 88 ? -5.553 -7.153 11.903 1.00 82.56 88 ARG A CA 1
ATOM 657 C C . ARG A 1 88 ? -5.114 -6.121 12.937 1.00 82.56 88 ARG A C 1
ATOM 659 O O . ARG A 1 88 ? -5.605 -6.194 14.055 1.00 82.56 88 ARG A O 1
ATOM 666 N N . HIS A 1 89 ? -4.262 -5.168 12.564 1.00 79.69 89 HIS A N 1
ATOM 667 C CA . HIS A 1 89 ? -3.787 -4.121 13.480 1.00 79.69 89 HIS A CA 1
ATOM 668 C C . HIS A 1 89 ? -4.872 -3.116 13.843 1.00 79.69 89 HIS A C 1
ATOM 670 O O . HIS A 1 89 ? -4.961 -2.692 14.987 1.00 79.69 89 HIS A O 1
ATOM 676 N N . VAL A 1 90 ? -5.732 -2.763 12.890 1.00 77.12 90 VAL A N 1
ATOM 677 C CA . VAL A 1 90 ? -6.849 -1.833 13.110 1.00 77.12 90 VAL A CA 1
ATOM 678 C C . VAL A 1 90 ? -7.982 -2.481 13.928 1.00 77.12 90 VAL A C 1
ATOM 680 O O . VAL A 1 90 ? -8.789 -1.783 14.542 1.00 77.12 90 VAL A O 1
ATOM 683 N N . ALA A 1 91 ? -8.083 -3.813 13.923 1.00 70.88 91 ALA A N 1
ATOM 684 C CA . ALA A 1 91 ? -9.076 -4.561 14.695 1.00 70.88 91 ALA A CA 1
ATOM 685 C C . ALA A 1 91 ? -8.628 -4.914 16.129 1.00 70.88 91 ALA A C 1
ATOM 687 O O . ALA A 1 91 ? -9.421 -5.524 16.855 1.00 70.88 91 ALA A O 1
ATOM 688 N N . GLN A 1 92 ? -7.393 -4.582 16.523 1.00 60.34 92 GLN A N 1
ATOM 689 C CA . GLN A 1 92 ? -6.879 -4.745 17.891 1.00 60.34 92 GLN A CA 1
ATOM 690 C C . GLN A 1 92 ? -7.206 -3.540 18.774 1.00 60.34 92 GLN A C 1
ATOM 692 O O . GLN A 1 92 ? -7.461 -3.781 19.977 1.00 60.34 92 GLN A O 1
#

Radius of gyration: 12.36 Å; Cα contacts (8 Å, |Δi|>4): 92; chains: 1; bounding box: 31×22×36 Å

pLDDT: mean 80.58, std 10.06, range [42.41, 91.0]

InterPro domains:
  IPR009081 Phosphopantetheine binding ACP domain [PS50075] (6-90)
  IPR036736 ACP-like superfamily [G3DSA:1.10.1200.10] (9-91)
  IPR036736 ACP-like superfamily [SSF47336] (32-90)

Solvent-accessible surface area (backbone atoms only — not comparable to full-atom values): 5412 Å² total; per-residue (Å²): 128,84,85,42,62,66,59,43,42,53,52,53,43,51,49,48,50,51,49,33,67,72,64,65,47,98,68,63,71,68,78,48,47,85,27,57,46,54,55,97,83,34,36,51,78,69,53,42,53,53,50,50,55,53,44,33,50,49,33,33,75,75,67,70,39,89,59,72,71,88,80,49,94,66,87,51,52,25,46,41,51,43,32,54,50,51,38,54,65,73,70,108

Organism: Luteitalea pratensis (NCBI:txid1855912)

Foldseek 3Di:
DPPDLVVLLVLLVVLQVVLCVVVVDPQGFDSDQATFQDDDSHADPVSVVVSQVSSQVSCCVPLVQRDDPPVDPDDDGGSNSSSVVVSVRSVD